Protein AF-A0A7X6N3E0-F1 (afdb_monomer_lite)

pLDDT: mean 80.48, std 11.62, range [47.62, 97.12]

Structure (mmCIF, N/CA/C/O backbone):
data_AF-A0A7X6N3E0-F1
#
_entry.id   AF-A0A7X6N3E0-F1
#
loop_
_atom_site.group_PDB
_atom_site.id
_atom_site.type_symbol
_atom_site.label_atom_id
_atom_site.label_alt_id
_atom_site.label_comp_id
_atom_site.label_asym_id
_atom_site.label_entity_id
_atom_site.label_seq_id
_atom_site.pdbx_PDB_ins_code
_atom_site.Cartn_x
_atom_site.Cartn_y
_atom_site.Cartn_z
_atom_site.occupancy
_atom_site.B_iso_or_equiv
_atom_site.auth_seq_id
_atom_site.auth_comp_id
_atom_site.auth_asym_id
_atom_site.auth_atom_id
_atom_site.pdbx_PDB_model_num
ATOM 1 N N . MET A 1 1 ? 1.376 -5.798 3.242 1.00 47.62 1 MET A N 1
ATOM 2 C CA . MET A 1 1 ? 1.591 -6.264 4.634 1.00 47.62 1 MET A CA 1
ATOM 3 C C . MET A 1 1 ? 0.666 -5.590 5.656 1.00 47.62 1 MET A C 1
ATOM 5 O O . MET A 1 1 ? 0.243 -6.271 6.576 1.00 47.62 1 MET A O 1
ATOM 9 N N . PHE A 1 2 ? 0.250 -4.327 5.481 1.00 53.97 2 PHE A N 1
ATOM 10 C CA . PHE A 1 2 ? -0.674 -3.645 6.412 1.00 53.97 2 PHE A CA 1
ATOM 11 C C . PHE A 1 2 ? -2.107 -4.222 6.463 1.00 53.97 2 PHE A C 1
ATOM 13 O O . PHE A 1 2 ? -2.710 -4.269 7.530 1.00 53.97 2 PHE A O 1
ATOM 20 N N . ASN A 1 3 ? -2.621 -4.740 5.339 1.00 57.06 3 ASN A N 1
ATOM 21 C CA . ASN A 1 3 ? -3.968 -5.331 5.254 1.00 57.06 3 ASN A CA 1
ATOM 22 C C . ASN A 1 3 ? -4.156 -6.562 6.163 1.00 57.06 3 ASN A C 1
ATOM 24 O O . ASN A 1 3 ? -5.264 -6.821 6.618 1.00 57.06 3 ASN A O 1
ATOM 28 N N . PHE A 1 4 ? -3.076 -7.297 6.459 1.00 59.44 4 PHE A N 1
ATOM 29 C CA . PHE A 1 4 ? -3.112 -8.488 7.313 1.00 59.44 4 PHE A CA 1
ATOM 30 C C . PHE A 1 4 ? -3.285 -8.119 8.793 1.00 59.44 4 PHE A C 1
ATOM 32 O O . PHE A 1 4 ? -4.195 -8.610 9.454 1.00 59.44 4 PHE A O 1
ATOM 39 N N . TYR A 1 5 ? -2.452 -7.199 9.295 1.00 65.56 5 TYR A N 1
ATOM 40 C CA . TYR A 1 5 ? -2.524 -6.714 10.677 1.00 65.56 5 TYR A CA 1
ATOM 41 C C . TYR A 1 5 ? -3.806 -5.919 10.946 1.00 65.56 5 TYR A C 1
ATOM 43 O O . TYR A 1 5 ? -4.429 -6.105 11.989 1.00 65.56 5 TYR A O 1
ATOM 51 N N . TRP A 1 6 ? -4.238 -5.089 9.989 1.00 69.88 6 TRP A N 1
ATOM 52 C CA . TRP A 1 6 ? -5.520 -4.387 10.069 1.00 69.88 6 TRP A CA 1
ATOM 53 C C . TRP A 1 6 ? -6.697 -5.371 10.088 1.00 69.88 6 TRP A C 1
ATOM 55 O O . TRP A 1 6 ? -7.607 -5.226 10.903 1.00 69.88 6 TRP A O 1
ATOM 65 N N . GLY A 1 7 ? -6.664 -6.400 9.234 1.00 64.25 7 GLY A N 1
ATOM 66 C CA . GLY A 1 7 ? -7.715 -7.412 9.176 1.00 64.25 7 GLY A CA 1
ATOM 67 C C . GLY A 1 7 ? -7.828 -8.241 10.457 1.00 64.25 7 GLY A C 1
ATOM 68 O O . GLY A 1 7 ? -8.931 -8.464 10.949 1.00 64.25 7 GLY A O 1
ATOM 69 N N . LEU A 1 8 ? -6.699 -8.620 11.063 1.00 70.19 8 LEU A N 1
ATOM 70 C CA . LEU A 1 8 ? -6.665 -9.278 12.374 1.00 70.19 8 LEU A CA 1
ATOM 71 C C . LEU A 1 8 ? -7.192 -8.376 13.498 1.00 70.19 8 LEU A C 1
ATOM 73 O O . LEU A 1 8 ? -8.012 -8.824 14.296 1.00 70.19 8 LEU A O 1
ATOM 77 N N . GLY A 1 9 ? -6.766 -7.110 13.541 1.00 67.25 9 GLY A N 1
ATOM 78 C CA . GLY A 1 9 ? -7.189 -6.155 14.570 1.00 67.25 9 GLY A CA 1
ATOM 79 C C . GLY A 1 9 ? -8.678 -5.800 14.513 1.00 67.25 9 GLY A C 1
ATOM 80 O O . GLY A 1 9 ? -9.296 -5.604 15.555 1.00 67.25 9 GLY A O 1
ATOM 81 N N . ASN A 1 10 ? -9.268 -5.780 13.314 1.00 67.75 10 ASN A N 1
ATOM 82 C CA . ASN A 1 10 ? -10.687 -5.470 13.099 1.00 67.75 10 ASN A CA 1
ATOM 83 C C . ASN A 1 10 ? -11.565 -6.717 12.890 1.00 67.75 10 ASN A C 1
ATOM 85 O O . ASN A 1 10 ? -12.725 -6.585 12.505 1.00 67.75 10 ASN A O 1
ATOM 89 N N . LYS A 1 11 ? -11.015 -7.930 13.078 1.00 70.44 11 LYS A N 1
ATOM 90 C CA . LYS A 1 11 ? -11.687 -9.214 12.777 1.00 70.44 11 LYS A CA 1
ATOM 91 C C . LYS A 1 11 ? -12.327 -9.244 11.379 1.00 70.44 11 LYS A C 1
ATOM 93 O O . LYS A 1 11 ? -13.381 -9.837 11.154 1.00 70.44 11 LYS A O 1
ATOM 98 N N . SER A 1 12 ? -11.691 -8.577 10.423 1.00 68.50 12 SER A N 1
ATOM 99 C CA . SER A 1 12 ? -12.136 -8.476 9.040 1.00 68.50 12 SER A CA 1
ATOM 100 C C . SER A 1 12 ? -11.111 -9.171 8.157 1.00 68.50 12 SER A C 1
ATOM 102 O O . SER A 1 12 ? -10.031 -8.649 7.905 1.00 68.50 12 SER A O 1
ATOM 104 N N . TYR A 1 13 ? -11.431 -10.391 7.723 1.00 70.69 13 TYR A N 1
ATOM 105 C CA . TYR A 1 13 ? -10.499 -11.266 7.003 1.00 70.69 13 TYR A CA 1
ATOM 106 C C . TYR A 1 13 ? -10.593 -11.137 5.474 1.00 70.69 13 TYR A C 1
ATOM 108 O O . TYR A 1 13 ? -9.715 -11.609 4.761 1.00 70.69 13 TYR A O 1
ATOM 116 N N . LEU A 1 14 ? -11.607 -10.442 4.947 1.00 71.12 14 LEU A N 1
ATOM 117 C CA . LEU A 1 14 ? -11.747 -10.153 3.510 1.00 71.12 14 LEU A CA 1
ATOM 118 C C . LEU A 1 14 ? -10.544 -9.393 2.899 1.00 71.12 14 LEU A C 1
ATOM 120 O O . LEU A 1 14 ? -10.145 -9.734 1.784 1.00 71.12 14 LEU A O 1
ATOM 124 N N . PRO A 1 15 ? -9.885 -8.443 3.595 1.00 71.69 15 PRO A N 1
ATOM 125 C CA . PRO A 1 15 ? -8.637 -7.827 3.132 1.00 71.69 15 PRO A CA 1
ATOM 126 C C . PRO A 1 15 ? -7.455 -8.789 2.953 1.00 71.69 15 PRO A C 1
ATOM 128 O O . PRO A 1 15 ? -6.470 -8.419 2.313 1.00 71.69 15 PRO A O 1
ATOM 131 N N . LEU A 1 16 ? -7.520 -10.023 3.473 1.00 68.94 16 LEU A N 1
ATOM 132 C CA . LEU A 1 16 ? -6.487 -11.039 3.236 1.00 68.94 16 LEU A CA 1
ATOM 133 C C . LEU A 1 16 ? -6.415 -11.466 1.766 1.00 68.94 16 LEU A C 1
ATOM 135 O O . LEU A 1 16 ? -5.353 -11.872 1.299 1.00 68.94 16 LEU A O 1
ATOM 139 N N . LEU A 1 17 ? -7.502 -11.307 1.007 1.00 69.12 17 LEU A N 1
ATOM 140 C CA . LEU A 1 17 ? -7.527 -11.597 -0.430 1.00 69.12 17 LEU A CA 1
ATOM 141 C C . LEU A 1 17 ? -6.640 -10.640 -1.245 1.00 69.12 17 LEU A C 1
ATOM 143 O O . LEU A 1 17 ? -6.270 -10.967 -2.371 1.00 69.12 17 LEU A O 1
ATOM 147 N N . CYS A 1 18 ? -6.193 -9.517 -0.663 1.00 64.00 18 CYS A N 1
ATOM 148 C CA . CYS A 1 18 ? -5.136 -8.687 -1.249 1.00 64.00 18 CYS A CA 1
ATOM 149 C C . CYS A 1 18 ? -3.789 -9.432 -1.378 1.00 64.00 18 CYS A C 1
ATOM 151 O O . CYS A 1 18 ? -2.870 -8.915 -1.998 1.00 64.00 18 CYS A O 1
ATOM 153 N N . LEU A 1 19 ? -3.620 -10.631 -0.810 1.00 67.06 19 LEU A N 1
ATOM 154 C CA . LEU A 1 19 ? -2.421 -11.451 -1.036 1.00 67.06 19 LEU A CA 1
ATOM 155 C C . LEU A 1 19 ? -2.376 -12.079 -2.441 1.00 67.06 19 LEU A C 1
ATOM 157 O O . LEU A 1 19 ? -1.318 -12.526 -2.875 1.00 67.06 19 LEU A O 1
ATOM 161 N N . ILE A 1 20 ? -3.492 -12.088 -3.172 1.00 77.44 20 ILE A N 1
ATOM 162 C CA . ILE A 1 20 ? -3.563 -12.613 -4.539 1.00 77.44 20 ILE A CA 1
ATOM 163 C C . ILE A 1 20 ? -3.125 -11.511 -5.513 1.00 77.44 20 ILE A C 1
ATOM 165 O O . ILE A 1 20 ? -3.899 -10.605 -5.804 1.00 77.44 20 ILE A O 1
ATOM 169 N N . THR A 1 21 ? -1.899 -11.581 -6.038 1.00 65.56 21 THR A N 1
ATOM 170 C CA . THR A 1 21 ? -1.218 -10.482 -6.760 1.00 65.56 21 THR A CA 1
ATOM 171 C C . THR A 1 21 ? -2.045 -9.792 -7.852 1.00 65.56 21 THR A C 1
ATOM 173 O O . THR A 1 21 ? -2.097 -8.567 -7.883 1.00 65.56 21 THR A O 1
ATOM 176 N N . VAL A 1 22 ? -2.716 -10.542 -8.734 1.00 73.00 22 VAL A N 1
ATOM 177 C CA . VAL A 1 22 ? -3.491 -9.953 -9.848 1.00 73.00 22 VAL A CA 1
ATOM 178 C C . VAL A 1 22 ? -4.838 -9.397 -9.371 1.00 73.00 22 VAL A C 1
ATOM 180 O O . VAL A 1 22 ? -5.275 -8.337 -9.809 1.00 73.00 22 VAL A O 1
ATOM 183 N N . PHE A 1 23 ? -5.483 -10.081 -8.426 1.00 73.94 23 PHE A N 1
ATOM 184 C CA . PHE A 1 23 ? -6.770 -9.673 -7.857 1.00 73.94 23 PHE A CA 1
ATOM 185 C C . PHE A 1 23 ? -6.640 -8.490 -6.885 1.00 73.94 23 PHE A C 1
ATOM 187 O O . PHE A 1 23 ? -7.572 -7.703 -6.719 1.00 73.94 23 PHE A O 1
ATOM 194 N N . ASN A 1 24 ? -5.458 -8.332 -6.284 1.00 77.56 24 ASN A N 1
ATOM 195 C CA . ASN A 1 24 ? -5.127 -7.310 -5.297 1.00 77.56 24 ASN A CA 1
ATOM 196 C C . ASN A 1 24 ? -5.414 -5.893 -5.803 1.00 77.56 24 ASN A C 1
ATOM 198 O O . ASN A 1 24 ? -5.933 -5.090 -5.041 1.00 77.56 24 ASN A O 1
ATOM 202 N N . ILE A 1 25 ? -5.167 -5.590 -7.084 1.00 76.38 25 ILE A N 1
ATOM 203 C CA . ILE A 1 25 ? -5.371 -4.232 -7.615 1.00 76.38 25 ILE A CA 1
ATOM 204 C C . ILE A 1 25 ? -6.829 -3.796 -7.445 1.00 76.38 25 ILE A C 1
ATOM 206 O O . ILE A 1 25 ? -7.091 -2.749 -6.865 1.00 76.38 25 ILE A O 1
ATOM 210 N N . ILE A 1 26 ? -7.781 -4.614 -7.898 1.00 80.94 26 ILE A N 1
ATOM 211 C CA . ILE A 1 26 ? -9.215 -4.306 -7.794 1.00 80.94 26 ILE A CA 1
ATOM 212 C C . ILE A 1 26 ? -9.670 -4.426 -6.337 1.00 80.94 26 ILE A C 1
ATOM 214 O O . ILE A 1 26 ? -10.381 -3.561 -5.820 1.00 80.94 26 ILE A O 1
ATOM 218 N N . TRP A 1 27 ? -9.236 -5.484 -5.653 1.00 82.19 27 TRP A N 1
ATOM 219 C CA . TRP A 1 27 ? -9.667 -5.768 -4.290 1.00 82.19 27 TRP A CA 1
ATOM 220 C C . TRP A 1 27 ? -9.178 -4.731 -3.273 1.00 82.19 27 TRP A C 1
ATOM 222 O O . TRP A 1 27 ? -9.875 -4.468 -2.294 1.00 82.19 27 TRP A O 1
ATOM 232 N N . ALA A 1 28 ? -8.043 -4.074 -3.523 1.00 77.75 28 ALA A N 1
ATOM 233 C CA . ALA A 1 28 ? -7.551 -2.966 -2.711 1.00 77.75 28 ALA A CA 1
ATOM 234 C C . ALA A 1 28 ? -8.535 -1.786 -2.699 1.00 77.75 28 ALA A C 1
ATOM 236 O O . ALA A 1 28 ? -8.785 -1.223 -1.633 1.00 77.75 28 ALA A O 1
ATOM 237 N N . PHE A 1 29 ? -9.158 -1.457 -3.837 1.00 80.00 29 PHE A N 1
ATOM 238 C CA . PHE A 1 29 ? -10.195 -0.419 -3.891 1.00 80.00 29 PHE A CA 1
ATOM 239 C C . PHE A 1 29 ? -11.461 -0.842 -3.146 1.00 80.00 29 PHE A C 1
ATOM 241 O O . PHE A 1 29 ? -12.004 -0.060 -2.366 1.00 80.00 29 PHE A O 1
ATOM 248 N N . VAL A 1 30 ? -11.901 -2.093 -3.321 1.00 84.00 30 VAL A N 1
ATOM 249 C CA . VAL A 1 30 ? -13.059 -2.635 -2.588 1.00 84.00 30 VAL A CA 1
ATOM 250 C C . VAL A 1 30 ? -12.813 -2.581 -1.079 1.00 84.00 30 VAL A C 1
ATOM 252 O O . VAL A 1 30 ? -13.681 -2.131 -0.334 1.00 84.00 30 VAL A O 1
ATOM 255 N N . CYS A 1 31 ? -11.618 -2.971 -0.629 1.00 81.31 31 CYS A N 1
ATOM 256 C CA . CYS A 1 31 ? -11.216 -2.890 0.773 1.00 81.31 31 CYS A CA 1
ATOM 257 C C . CYS A 1 31 ? -11.114 -1.441 1.266 1.00 81.31 31 CYS A C 1
ATOM 259 O O . CYS A 1 31 ? -11.463 -1.176 2.410 1.00 81.31 31 CYS A O 1
ATOM 261 N N . GLY A 1 32 ? -10.683 -0.496 0.427 1.00 77.12 32 GLY A N 1
ATOM 262 C CA . GLY A 1 32 ? -10.657 0.926 0.779 1.00 77.12 32 GLY A CA 1
ATOM 263 C C . GLY A 1 32 ? -12.053 1.518 0.992 1.00 77.12 32 GLY A C 1
ATOM 264 O O . GLY A 1 32 ? -12.251 2.305 1.914 1.00 77.12 32 GLY A O 1
ATOM 265 N N . ILE A 1 33 ? -13.031 1.111 0.177 1.00 81.50 33 ILE A N 1
ATOM 266 C CA . ILE A 1 33 ? -14.410 1.619 0.249 1.00 81.50 33 ILE A CA 1
ATOM 267 C C . ILE A 1 33 ? -15.205 0.909 1.354 1.00 81.50 33 ILE A C 1
ATOM 269 O O . ILE A 1 33 ? -15.792 1.563 2.213 1.00 81.50 33 ILE A O 1
ATOM 273 N N . LYS A 1 34 ? -15.222 -0.430 1.350 1.00 83.38 34 LYS A N 1
ATOM 274 C CA . LYS A 1 34 ? -16.056 -1.246 2.254 1.00 83.38 34 LYS A CA 1
ATOM 275 C C . LYS A 1 34 ? -15.346 -1.669 3.538 1.00 83.38 34 LYS A C 1
ATOM 277 O O . LYS A 1 34 ? -15.991 -2.178 4.448 1.00 83.38 34 LYS A O 1
ATOM 282 N N . GLY A 1 35 ? -14.035 -1.451 3.651 1.00 82.06 35 GLY A N 1
ATOM 283 C CA . GLY A 1 35 ? -13.260 -1.859 4.824 1.00 82.06 35 GLY A CA 1
ATOM 284 C C . GLY A 1 35 ? -13.791 -1.250 6.117 1.00 82.06 35 GLY A C 1
ATOM 285 O O . GLY A 1 35 ? -13.978 -1.969 7.092 1.00 82.06 35 GLY A O 1
ATOM 286 N N . ASN A 1 36 ? -14.124 0.043 6.113 1.00 82.81 36 AS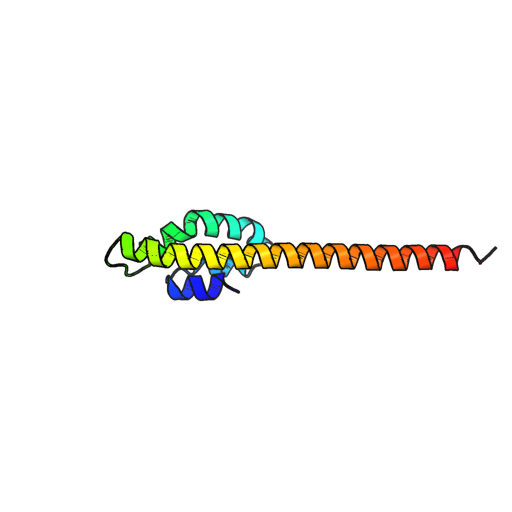N A N 1
ATOM 287 C CA . ASN A 1 36 ? -14.693 0.705 7.293 1.00 82.81 36 ASN A CA 1
ATOM 288 C C . ASN A 1 36 ? -16.019 0.060 7.725 1.00 82.81 36 ASN A C 1
ATOM 290 O O . ASN A 1 36 ? -16.238 -0.145 8.912 1.00 82.81 36 ASN A O 1
ATOM 294 N N . GLU A 1 37 ? -16.878 -0.305 6.772 1.00 85.38 37 GLU A N 1
ATOM 295 C CA . GLU A 1 37 ? -18.149 -0.978 7.053 1.00 85.38 37 GLU A CA 1
ATOM 296 C C . GLU A 1 37 ? -17.914 -2.358 7.681 1.00 85.38 37 GLU A C 1
ATOM 298 O O . GLU A 1 37 ? -18.486 -2.674 8.720 1.00 85.38 37 GLU A O 1
ATOM 303 N N . TRP A 1 38 ? -16.994 -3.153 7.129 1.00 85.31 38 TRP A N 1
ATOM 304 C CA . TRP A 1 38 ? -16.660 -4.464 7.693 1.00 85.31 38 TRP A CA 1
ATOM 305 C C . TRP A 1 38 ? -16.029 -4.376 9.083 1.00 85.31 38 TRP A C 1
A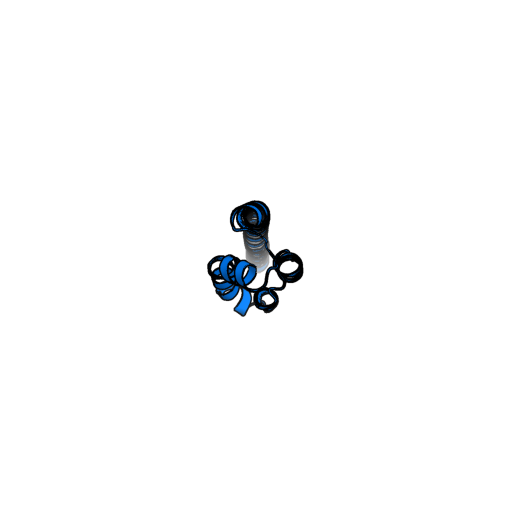TOM 307 O O . TRP A 1 38 ? -16.323 -5.208 9.939 1.00 85.31 38 TRP A O 1
ATOM 317 N N . ALA A 1 39 ? -15.166 -3.385 9.317 1.00 82.81 39 ALA A N 1
ATOM 318 C CA . ALA A 1 39 ? -14.578 -3.149 10.633 1.00 82.81 39 ALA A CA 1
ATOM 319 C C . ALA A 1 39 ? -15.637 -2.730 11.658 1.00 82.81 39 ALA A C 1
ATOM 321 O O . ALA A 1 39 ? -15.572 -3.158 12.806 1.00 82.81 39 ALA A O 1
ATOM 322 N N . TRP A 1 40 ? -16.634 -1.952 11.233 1.00 84.50 40 TRP A N 1
ATOM 323 C CA . TRP A 1 40 ? -17.761 -1.581 12.078 1.00 84.50 40 TRP A CA 1
ATOM 324 C C . TRP A 1 40 ? -18.637 -2.789 12.434 1.00 84.50 40 TRP A C 1
ATOM 326 O O . TRP A 1 40 ? -18.937 -2.994 13.605 1.00 84.50 40 TRP A O 1
ATOM 336 N N . THR A 1 41 ? -19.006 -3.624 11.456 1.00 82.56 41 THR A N 1
ATOM 337 C CA . THR A 1 41 ? -19.896 -4.777 11.693 1.00 82.56 41 THR A CA 1
ATOM 338 C C . THR A 1 41 ? -19.232 -5.911 12.481 1.00 82.56 41 THR A C 1
ATOM 340 O O . THR A 1 41 ? -19.903 -6.580 13.263 1.00 82.56 41 THR A O 1
ATOM 343 N N . ASN A 1 42 ? -17.928 -6.137 12.297 1.00 79.06 42 ASN A N 1
ATOM 344 C CA . ASN A 1 42 ? -17.209 -7.239 12.953 1.00 79.06 42 ASN A CA 1
ATOM 345 C C . ASN A 1 42 ? -16.476 -6.818 14.240 1.00 79.06 42 ASN A C 1
ATOM 347 O O . ASN A 1 42 ? -16.000 -7.675 14.996 1.00 79.06 42 ASN A O 1
ATOM 351 N N . GLY A 1 43 ? -16.340 -5.514 14.479 1.00 74.19 43 GLY A N 1
ATOM 352 C CA . GLY A 1 43 ? -15.644 -4.955 15.629 1.00 74.19 43 GLY A CA 1
ATOM 353 C C . GLY A 1 43 ? -16.519 -4.870 16.879 1.00 74.19 43 GLY A C 1
ATOM 354 O O . GLY A 1 43 ? -17.724 -4.668 16.809 1.00 74.19 43 GLY A O 1
ATOM 355 N N . ALA A 1 44 ? -15.896 -4.987 18.053 1.00 75.69 44 ALA A N 1
ATOM 356 C CA . ALA A 1 44 ? -16.557 -4.795 19.346 1.00 75.69 44 ALA A CA 1
ATOM 357 C C . ALA A 1 44 ? -16.351 -3.354 19.845 1.00 75.69 44 ALA A C 1
ATOM 359 O O . ALA A 1 44 ? -15.714 -3.131 20.875 1.00 75.69 44 ALA A O 1
ATOM 360 N N . TYR A 1 45 ? -16.820 -2.372 19.073 1.00 82.44 45 TYR A N 1
ATOM 361 C CA . TYR A 1 45 ? -16.733 -0.957 19.443 1.00 82.44 45 TYR A CA 1
ATOM 362 C C . TYR A 1 45 ? -17.937 -0.558 20.298 1.00 82.44 45 TYR A C 1
ATOM 364 O O . TYR A 1 45 ? -19.067 -0.920 19.985 1.00 82.44 45 TYR A O 1
ATOM 372 N N . GLN A 1 46 ? -17.691 0.171 21.388 1.00 81.00 46 GLN A N 1
ATOM 373 C CA . GLN A 1 46 ? -18.746 0.618 22.307 1.00 81.00 46 GLN A CA 1
ATOM 374 C C . GLN A 1 46 ? -19.558 1.781 21.724 1.00 81.00 46 GLN A C 1
ATOM 376 O O . GLN A 1 46 ? -20.748 1.908 22.002 1.00 81.00 46 GLN A O 1
ATOM 381 N N . ASP A 1 47 ? -18.921 2.602 20.891 1.00 89.31 47 ASP A N 1
ATOM 382 C CA . ASP A 1 47 ? -19.501 3.793 20.291 1.00 89.31 47 ASP A CA 1
ATOM 383 C C . ASP A 1 47 ? -18.808 4.148 18.959 1.00 89.31 47 ASP A C 1
ATOM 385 O O . ASP A 1 47 ? -17.717 3.666 18.626 1.00 89.31 47 ASP A O 1
ATOM 389 N N . VAL A 1 48 ? -19.471 5.004 18.180 1.00 89.06 48 VAL A N 1
ATOM 390 C CA . VAL A 1 48 ? -19.004 5.447 16.857 1.00 89.06 48 VAL A CA 1
ATOM 391 C C . VAL A 1 48 ? -17.758 6.335 16.953 1.00 89.06 48 VAL A C 1
ATOM 393 O O . VAL A 1 48 ? -16.928 6.321 16.044 1.00 89.06 48 VAL A O 1
ATOM 396 N N . GLU A 1 49 ? -17.598 7.100 18.027 1.00 90.31 49 GLU A N 1
ATOM 397 C CA . GLU A 1 49 ? -16.515 8.071 18.190 1.00 90.31 49 GLU A CA 1
ATOM 398 C C . GLU A 1 49 ? -15.173 7.355 18.411 1.00 90.31 49 GLU A C 1
ATOM 400 O O . GLU A 1 49 ? -14.195 7.614 17.699 1.00 90.31 49 GLU A O 1
ATOM 405 N N . THR A 1 50 ? -15.162 6.348 19.289 1.00 87.62 50 THR A N 1
ATOM 406 C CA . THR A 1 50 ? -14.033 5.435 19.506 1.00 87.62 50 THR A CA 1
ATOM 407 C C . THR A 1 50 ? -13.660 4.703 18.216 1.00 87.62 50 THR A C 1
ATOM 409 O O . THR A 1 50 ? -12.478 4.623 17.861 1.00 87.62 50 THR A O 1
ATOM 412 N N . PHE A 1 51 ? -14.653 4.216 17.463 1.00 87.94 51 PHE A N 1
ATOM 413 C CA . PHE A 1 51 ? -14.411 3.577 16.168 1.00 87.94 51 PHE A CA 1
ATOM 414 C C . PHE A 1 51 ? -13.751 4.535 15.169 1.00 87.94 51 PHE A C 1
ATOM 416 O O . PHE A 1 51 ? -12.732 4.200 14.561 1.00 87.94 51 PHE A O 1
ATOM 423 N N . GLN A 1 52 ? -14.274 5.755 15.031 1.00 88.06 52 GLN A N 1
ATOM 424 C CA . GLN A 1 52 ? -13.718 6.753 14.118 1.00 88.06 52 GLN A CA 1
ATOM 425 C C . GLN A 1 52 ? -12.294 7.177 14.504 1.00 88.06 52 GLN A C 1
ATOM 427 O O . GLN A 1 52 ? -11.469 7.412 13.614 1.00 88.06 52 GLN A O 1
ATOM 432 N N . ALA A 1 53 ? -11.973 7.249 15.798 1.00 89.06 53 ALA A N 1
ATOM 433 C CA . ALA A 1 53 ? -10.622 7.553 16.270 1.00 89.06 53 ALA A CA 1
ATOM 434 C C . ALA A 1 53 ? -9.614 6.457 15.874 1.00 89.06 53 ALA A C 1
ATOM 436 O O . ALA A 1 53 ? -8.538 6.751 15.332 1.00 89.06 53 ALA A O 1
ATOM 437 N N . VAL A 1 54 ? -9.986 5.187 16.069 1.00 86.19 54 VAL A N 1
ATOM 438 C CA . VAL A 1 54 ? -9.191 4.031 15.625 1.00 86.19 54 VAL A CA 1
ATOM 439 C C . VAL A 1 54 ? -9.041 4.050 14.102 1.00 86.19 54 VAL A C 1
ATOM 441 O O . VAL A 1 54 ? -7.927 3.933 13.581 1.00 86.19 54 VAL A O 1
ATOM 444 N N . GLN A 1 55 ? -10.128 4.306 13.376 1.00 86.06 55 GLN A N 1
ATOM 445 C CA . GLN A 1 55 ? -10.121 4.273 11.920 1.00 86.06 55 GLN A CA 1
ATOM 446 C C . GLN A 1 55 ? -9.348 5.430 11.285 1.00 86.06 55 GLN A C 1
ATOM 448 O O . GLN A 1 55 ? -8.681 5.224 10.273 1.00 86.06 55 GLN A O 1
ATOM 453 N N . LYS A 1 56 ? -9.316 6.620 11.898 1.00 87.56 56 LYS A N 1
ATOM 454 C CA . LYS A 1 56 ? -8.418 7.712 11.473 1.00 87.56 56 LYS A CA 1
ATOM 455 C C . LYS A 1 56 ? -6.948 7.302 11.536 1.00 87.56 56 LYS A C 1
ATOM 457 O O . LYS A 1 56 ? -6.182 7.623 10.625 1.00 87.56 56 LYS A O 1
ATOM 462 N N . THR A 1 57 ? -6.557 6.583 12.585 1.00 86.62 57 THR A N 1
ATOM 463 C CA . THR A 1 57 ? -5.175 6.115 12.757 1.00 86.62 57 THR A CA 1
ATOM 464 C C . THR A 1 57 ? -4.812 5.101 11.677 1.00 86.62 57 THR A C 1
ATOM 466 O O . THR A 1 57 ? -3.779 5.240 11.014 1.00 86.62 57 THR A O 1
ATOM 469 N N . TRP A 1 58 ? -5.700 4.138 11.431 1.00 83.06 58 TRP A N 1
ATOM 470 C CA . TRP A 1 58 ? -5.512 3.138 10.385 1.00 83.06 58 TRP A CA 1
ATOM 471 C C . TRP A 1 58 ? -5.557 3.718 8.974 1.00 83.06 58 TRP A C 1
ATOM 473 O O . TRP A 1 58 ? -4.717 3.350 8.160 1.00 83.06 58 TRP A O 1
ATOM 483 N N . ASN A 1 59 ? -6.451 4.667 8.689 1.00 83.56 59 ASN A N 1
ATOM 484 C CA . ASN A 1 59 ? -6.518 5.333 7.387 1.00 83.56 59 ASN A CA 1
ATOM 485 C C . ASN A 1 59 ? -5.226 6.093 7.084 1.00 83.56 59 ASN A C 1
ATOM 487 O O . ASN A 1 59 ? -4.708 6.004 5.973 1.00 83.56 59 ASN A O 1
ATOM 491 N N . ARG A 1 60 ? -4.660 6.795 8.075 1.00 85.06 60 ARG A N 1
ATOM 492 C CA . ARG A 1 60 ? -3.381 7.495 7.900 1.00 85.06 60 ARG A CA 1
ATOM 493 C C . ARG A 1 60 ? -2.236 6.518 7.627 1.00 85.06 60 ARG A C 1
ATOM 495 O O . ARG A 1 60 ? -1.431 6.760 6.731 1.00 85.06 60 ARG A O 1
ATOM 502 N N . ALA A 1 61 ? -2.179 5.412 8.367 1.00 82.88 61 ALA A N 1
ATOM 503 C CA . ALA A 1 61 ? -1.159 4.386 8.166 1.00 82.88 61 ALA A CA 1
ATOM 504 C C . ALA A 1 61 ? -1.315 3.664 6.812 1.00 82.88 61 ALA A C 1
ATOM 506 O O . ALA A 1 61 ? -0.329 3.441 6.110 1.00 82.88 61 ALA A O 1
ATOM 507 N N . GLY A 1 62 ? -2.553 3.362 6.414 1.00 79.62 62 GLY A N 1
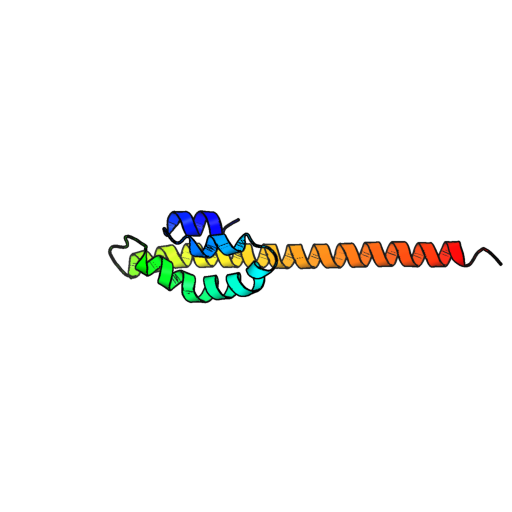ATOM 508 C CA . GLY A 1 62 ? -2.883 2.762 5.124 1.00 79.62 62 GLY A CA 1
ATOM 509 C C . GLY A 1 62 ? 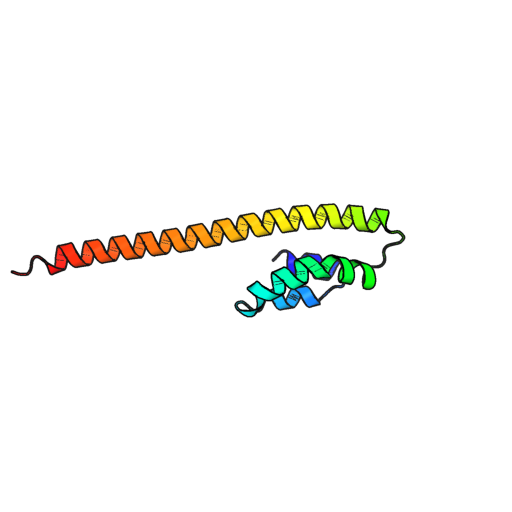-2.521 3.670 3.950 1.00 79.62 62 GLY A C 1
ATOM 510 O O . GLY A 1 62 ? -1.893 3.206 3.001 1.00 79.62 62 GLY A O 1
ATOM 511 N N . LEU A 1 63 ? -2.829 4.967 4.041 1.00 82.06 63 LEU A N 1
ATOM 512 C CA . LEU A 1 63 ? -2.461 5.951 3.021 1.00 82.06 63 LEU A CA 1
ATOM 513 C C . LEU A 1 63 ? -0.940 6.066 2.871 1.00 82.06 63 LEU A C 1
ATOM 515 O O . LEU A 1 63 ? -0.429 6.031 1.754 1.00 82.06 63 LEU A O 1
ATOM 519 N N . PHE A 1 64 ? -0.210 6.148 3.987 1.00 85.88 64 PHE A N 1
ATOM 520 C CA . PHE A 1 64 ? 1.252 6.178 3.960 1.00 85.88 64 PHE A CA 1
ATOM 521 C C . PHE A 1 64 ? 1.828 4.919 3.294 1.00 85.88 64 PHE A C 1
ATOM 523 O O . PHE A 1 64 ? 2.659 5.018 2.392 1.00 85.88 64 PHE A O 1
ATOM 530 N N . ALA A 1 65 ? 1.342 3.734 3.675 1.00 81.31 65 ALA A N 1
ATOM 531 C CA . ALA A 1 65 ? 1.778 2.474 3.079 1.00 81.31 65 ALA A CA 1
ATOM 532 C C . ALA A 1 65 ? 1.450 2.384 1.577 1.00 81.31 65 ALA A C 1
ATOM 534 O O . ALA A 1 65 ? 2.272 1.887 0.806 1.00 81.31 65 ALA A O 1
ATOM 535 N N . PHE A 1 66 ? 0.282 2.878 1.154 1.00 79.50 66 PHE A N 1
ATOM 536 C CA . PHE A 1 66 ? -0.119 2.924 -0.253 1.00 79.50 66 PHE A CA 1
ATOM 537 C C . PHE A 1 66 ? 0.812 3.817 -1.079 1.00 79.50 66 PHE A C 1
ATOM 539 O O . PHE A 1 66 ? 1.295 3.390 -2.126 1.00 79.50 66 PHE A O 1
ATOM 546 N N . ILE A 1 67 ? 1.127 5.018 -0.581 1.00 85.12 67 ILE A N 1
ATOM 547 C CA . ILE A 1 67 ? 2.049 5.948 -1.248 1.00 85.12 67 ILE A CA 1
ATOM 548 C C . ILE A 1 67 ? 3.444 5.324 -1.376 1.00 85.12 67 ILE A C 1
ATOM 550 O O . ILE A 1 67 ? 4.017 5.326 -2.464 1.00 85.12 67 ILE A O 1
ATOM 554 N N . MET A 1 68 ? 3.972 4.729 -0.303 1.00 86.56 68 MET A N 1
ATOM 555 C CA . MET A 1 68 ? 5.285 4.071 -0.337 1.00 86.56 68 MET A CA 1
ATOM 556 C C . MET A 1 68 ? 5.327 2.901 -1.326 1.00 86.56 68 MET A C 1
ATOM 558 O O . MET A 1 68 ? 6.307 2.744 -2.054 1.00 86.56 68 MET A O 1
ATOM 562 N N . ALA A 1 69 ? 4.259 2.101 -1.393 1.00 82.81 69 ALA A N 1
ATOM 563 C CA . ALA A 1 69 ? 4.150 1.018 -2.365 1.00 82.81 69 ALA A CA 1
ATOM 564 C C . ALA A 1 69 ? 4.099 1.549 -3.807 1.00 82.81 69 ALA A C 1
ATOM 566 O O . ALA A 1 69 ? 4.806 1.029 -4.668 1.00 82.81 69 ALA A O 1
ATOM 567 N N . ALA A 1 70 ? 3.320 2.604 -4.063 1.00 83.50 70 ALA A N 1
ATOM 568 C CA . ALA A 1 70 ? 3.233 3.233 -5.379 1.00 83.50 70 ALA A CA 1
ATOM 569 C C . ALA A 1 70 ? 4.591 3.791 -5.837 1.00 83.50 70 ALA A C 1
ATOM 571 O O . ALA A 1 70 ? 5.012 3.529 -6.963 1.00 83.50 70 ALA A O 1
ATOM 572 N N . ILE A 1 71 ? 5.315 4.486 -4.951 1.00 91.62 71 ILE A N 1
ATOM 573 C CA . ILE A 1 71 ? 6.673 4.981 -5.227 1.00 91.62 71 ILE A CA 1
ATOM 574 C C . ILE A 1 71 ? 7.616 3.815 -5.544 1.00 91.62 71 ILE A C 1
ATOM 576 O O . ILE A 1 71 ? 8.332 3.866 -6.541 1.00 91.62 71 ILE A O 1
ATOM 580 N N . GLY A 1 72 ? 7.593 2.747 -4.740 1.00 90.31 72 GLY A N 1
ATOM 581 C CA . GLY A 1 72 ? 8.415 1.559 -4.976 1.00 90.31 72 GLY A CA 1
ATOM 582 C C . GLY A 1 72 ? 8.163 0.926 -6.347 1.00 90.31 72 GLY A C 1
ATOM 583 O O . GLY A 1 72 ? 9.115 0.631 -7.066 1.00 90.31 72 GLY A O 1
ATOM 584 N N . ILE A 1 73 ? 6.896 0.786 -6.749 1.00 88.00 73 ILE A N 1
ATOM 585 C CA . ILE A 1 73 ? 6.520 0.264 -8.073 1.00 88.00 73 ILE A CA 1
ATOM 586 C C . ILE A 1 73 ? 7.068 1.160 -9.190 1.00 88.00 73 ILE A C 1
ATOM 588 O O . ILE A 1 73 ? 7.662 0.651 -10.140 1.00 88.00 73 ILE A O 1
ATOM 592 N N . ILE A 1 74 ? 6.917 2.482 -9.070 1.00 92.50 74 ILE A N 1
ATOM 593 C CA . ILE A 1 74 ? 7.433 3.437 -10.062 1.00 92.50 74 ILE A CA 1
ATOM 594 C C . ILE A 1 74 ? 8.956 3.317 -10.184 1.00 92.50 74 ILE A C 1
ATOM 596 O O . ILE A 1 74 ? 9.472 3.222 -11.296 1.00 92.50 74 ILE A O 1
ATOM 600 N N . LEU A 1 75 ? 9.680 3.268 -9.062 1.00 95.62 75 LEU A N 1
ATOM 601 C CA . LEU A 1 75 ? 11.139 3.128 -9.062 1.00 95.62 75 LEU A CA 1
ATOM 602 C C . LEU A 1 75 ? 11.595 1.819 -9.713 1.00 95.62 75 LEU A C 1
ATOM 604 O O . LEU A 1 75 ? 12.550 1.830 -10.486 1.00 95.62 75 LEU A O 1
ATOM 608 N N . VAL A 1 76 ? 10.900 0.710 -9.449 1.00 94.75 76 VAL A N 1
ATOM 609 C CA . VAL A 1 76 ? 11.185 -0.583 -10.088 1.00 94.75 76 VAL A CA 1
ATOM 610 C C . VAL A 1 76 ? 10.979 -0.502 -11.602 1.00 94.75 76 VAL A C 1
ATOM 612 O O . VAL A 1 76 ? 11.840 -0.950 -12.358 1.00 94.75 76 VAL A O 1
ATOM 615 N N . ILE A 1 77 ? 9.885 0.109 -12.061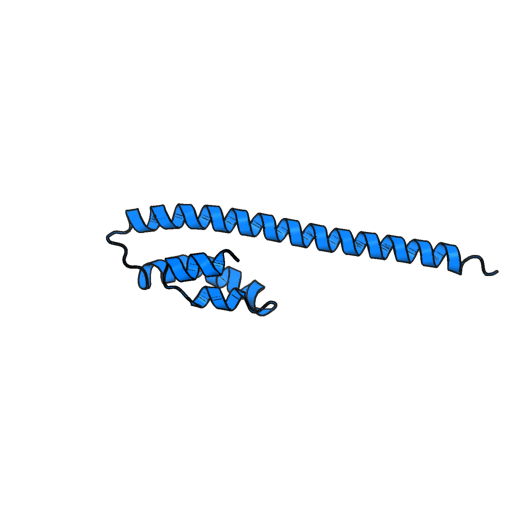 1.00 95.19 77 ILE A N 1
ATOM 616 C CA . ILE A 1 77 ? 9.622 0.302 -13.496 1.00 95.19 77 ILE A CA 1
ATOM 617 C C . ILE A 1 77 ? 10.725 1.153 -14.138 1.00 95.19 77 ILE A C 1
ATOM 619 O O . ILE A 1 77 ? 11.284 0.757 -15.160 1.00 95.19 77 ILE A O 1
ATOM 623 N N . LEU A 1 78 ? 11.079 2.288 -13.527 1.00 96.75 78 LEU A N 1
ATOM 624 C CA . LEU A 1 78 ? 12.145 3.166 -14.022 1.00 96.75 78 LEU A CA 1
ATOM 625 C C . LEU A 1 78 ? 13.497 2.449 -14.074 1.00 96.75 78 LEU A C 1
ATOM 627 O O . LEU A 1 78 ? 14.230 2.595 -15.051 1.00 96.75 78 LEU A O 1
ATOM 631 N N . PHE A 1 79 ? 13.810 1.642 -13.060 1.00 96.12 79 PHE A N 1
ATOM 632 C CA . PHE A 1 79 ? 15.024 0.835 -13.027 1.00 96.12 79 PHE A CA 1
ATOM 633 C C . PHE A 1 79 ? 15.070 -0.170 -14.185 1.00 96.12 79 PHE A C 1
ATOM 635 O O . PHE A 1 79 ? 16.077 -0.246 -14.887 1.00 96.12 79 PHE A O 1
ATOM 642 N N . TYR A 1 80 ? 13.977 -0.891 -14.452 1.00 96.50 80 TYR A N 1
ATOM 643 C CA . TYR A 1 80 ? 13.920 -1.817 -15.587 1.00 96.50 80 TYR A CA 1
ATOM 644 C C . TYR A 1 80 ? 14.021 -1.109 -16.941 1.00 96.50 80 TYR A C 1
ATOM 646 O O . TYR A 1 80 ? 14.720 -1.606 -17.822 1.00 96.50 80 TYR A O 1
ATOM 654 N N . ILE A 1 81 ? 13.387 0.058 -17.103 1.00 97.12 81 ILE A N 1
ATOM 655 C CA . ILE A 1 81 ? 13.524 0.884 -18.314 1.00 97.12 81 ILE A CA 1
ATOM 656 C C . ILE A 1 81 ? 14.985 1.300 -18.510 1.00 97.12 81 ILE A C 1
ATOM 658 O O . ILE A 1 81 ? 15.512 1.186 -19.616 1.00 97.12 81 ILE A O 1
ATOM 662 N N . PHE A 1 82 ? 15.651 1.744 -17.442 1.00 96.50 82 PHE A N 1
ATOM 663 C CA . PHE A 1 82 ? 17.057 2.138 -17.486 1.00 96.50 82 PHE A CA 1
ATOM 664 C C . PHE A 1 82 ? 17.967 0.973 -17.896 1.00 96.50 82 PHE A C 1
ATOM 666 O O . PHE A 1 82 ? 18.778 1.125 -18.808 1.00 96.50 82 PHE A O 1
ATOM 673 N N . ILE A 1 83 ? 17.804 -0.199 -17.273 1.00 96.94 83 ILE A N 1
ATOM 674 C CA . ILE A 1 83 ? 18.575 -1.402 -17.621 1.00 96.94 83 ILE A CA 1
ATOM 675 C C . ILE A 1 83 ? 18.321 -1.807 -19.075 1.00 96.94 83 ILE A C 1
ATOM 677 O O . ILE A 1 83 ? 19.272 -2.069 -19.811 1.00 96.94 83 ILE A O 1
ATOM 681 N N . PHE A 1 84 ? 17.060 -1.820 -19.511 1.00 95.88 84 PHE A N 1
ATOM 682 C CA . PHE A 1 84 ? 16.704 -2.149 -20.888 1.00 95.88 84 PHE A CA 1
ATOM 683 C C . PHE A 1 84 ? 17.363 -1.190 -21.887 1.00 95.88 84 PHE A C 1
ATOM 685 O O . PHE A 1 84 ? 17.990 -1.640 -22.845 1.00 95.88 84 PHE A O 1
ATOM 692 N N . ALA A 1 85 ? 17.288 0.120 -21.637 1.00 95.50 85 ALA A N 1
ATOM 693 C CA . ALA A 1 85 ? 17.923 1.130 -22.477 1.00 95.50 85 ALA A CA 1
ATOM 694 C C . ALA A 1 85 ? 19.451 0.965 -22.516 1.00 95.50 85 ALA A C 1
ATOM 696 O O . ALA A 1 85 ? 20.045 1.005 -23.593 1.00 95.50 85 ALA A O 1
ATOM 697 N N . ALA A 1 86 ? 20.090 0.721 -21.368 1.00 94.62 86 ALA A N 1
ATOM 698 C CA . ALA A 1 86 ? 21.530 0.496 -21.294 1.00 94.62 86 ALA A CA 1
ATOM 699 C C . ALA A 1 86 ? 21.959 -0.743 -22.098 1.00 94.62 86 ALA A C 1
ATOM 701 O O . ALA A 1 86 ? 22.930 -0.680 -22.855 1.00 94.62 86 ALA A O 1
ATOM 702 N N . VAL A 1 87 ? 21.228 -1.855 -21.983 1.00 95.00 87 VAL A N 1
ATOM 703 C CA . VAL A 1 87 ? 21.491 -3.077 -22.761 1.00 95.00 87 VAL A CA 1
ATOM 704 C C . VAL A 1 87 ? 21.277 -2.831 -24.255 1.00 95.00 87 VAL A C 1
ATOM 706 O O . VAL A 1 87 ? 22.119 -3.224 -25.060 1.00 95.00 87 VAL A O 1
ATOM 709 N N . PHE A 1 88 ? 20.199 -2.138 -24.629 1.00 93.50 88 PHE A N 1
ATOM 710 C CA . PHE A 1 88 ? 19.887 -1.818 -26.022 1.00 93.50 88 PHE A CA 1
ATOM 711 C C . PHE A 1 88 ? 20.982 -0.963 -26.680 1.00 93.50 88 PHE A C 1
ATOM 713 O O . PHE A 1 88 ? 21.455 -1.301 -27.764 1.00 93.50 88 PHE A O 1
ATOM 720 N N . VAL A 1 89 ? 21.460 0.083 -25.998 1.00 93.56 89 VAL A N 1
ATOM 721 C CA . VAL A 1 89 ? 22.563 0.932 -26.486 1.00 93.56 89 VAL A CA 1
ATOM 722 C C . VAL A 1 89 ? 23.857 0.129 -26.649 1.00 93.56 89 VAL A C 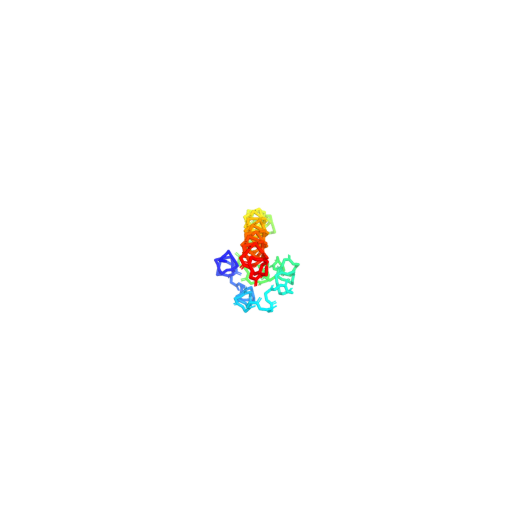1
ATOM 724 O O . VAL A 1 89 ? 24.530 0.235 -27.673 1.00 93.56 89 VAL A O 1
ATOM 727 N N . ASN A 1 90 ? 24.197 -0.720 -25.673 1.00 92.25 90 ASN A N 1
ATOM 728 C CA . ASN A 1 90 ? 25.374 -1.589 -25.775 1.00 92.25 90 ASN A CA 1
ATOM 729 C C . ASN A 1 90 ? 25.264 -2.573 -26.948 1.00 92.25 90 ASN A C 1
ATOM 731 O O . ASN A 1 90 ? 26.258 -2.812 -27.636 1.00 92.25 90 ASN A O 1
ATOM 735 N N . TYR A 1 91 ? 24.074 -3.119 -27.202 1.00 91.81 91 TYR A N 1
ATOM 736 C CA . TYR A 1 91 ? 23.835 -4.001 -28.342 1.00 91.81 91 TYR A CA 1
ATOM 737 C C . TYR A 1 91 ? 24.052 -3.276 -29.679 1.00 91.81 91 TYR A C 1
ATOM 739 O O . TYR A 1 91 ? 24.736 -3.809 -30.549 1.00 91.81 91 TYR A O 1
ATOM 747 N N . GLN A 1 92 ? 23.553 -2.043 -29.834 1.00 90.44 92 GLN A N 1
ATOM 748 C CA . GLN A 1 92 ? 23.768 -1.256 -31.056 1.00 90.44 92 GLN A CA 1
ATOM 749 C C . GLN A 1 92 ? 25.251 -0.927 -31.290 1.00 90.44 92 GLN A C 1
ATOM 751 O O . GLN A 1 92 ? 25.745 -1.093 -32.405 1.00 90.44 92 GLN A O 1
ATOM 756 N N . ASN A 1 93 ? 25.973 -0.521 -30.243 1.00 87.25 93 ASN A N 1
ATOM 757 C CA . ASN A 1 93 ? 27.384 -0.136 -30.353 1.00 87.25 93 ASN A CA 1
ATOM 758 C C . ASN A 1 93 ? 28.306 -1.316 -30.704 1.00 87.25 93 ASN A C 1
ATOM 760 O O . ASN A 1 93 ? 29.285 -1.130 -31.421 1.00 87.25 93 ASN A O 1
ATOM 764 N N . ASN A 1 94 ? 27.998 -2.524 -30.222 1.00 79.81 94 ASN A N 1
ATOM 765 C CA . ASN A 1 94 ? 28.796 -3.724 -30.501 1.00 79.81 94 ASN A CA 1
ATOM 766 C C . ASN A 1 94 ? 28.317 -4.503 -31.739 1.00 79.81 94 ASN A C 1
ATOM 768 O O . ASN A 1 94 ? 29.090 -5.258 -32.317 1.00 79.81 94 ASN A O 1
ATOM 772 N N . GLY A 1 95 ? 27.059 -4.337 -32.159 1.00 63.94 95 GLY A N 1
ATOM 773 C CA . GLY A 1 95 ? 26.528 -4.933 -33.390 1.00 63.94 95 GLY A CA 1
ATOM 774 C C . GLY A 1 95 ? 26.842 -4.122 -34.654 1.00 63.94 95 GLY A C 1
ATOM 775 O O . GLY A 1 95 ? 26.860 -4.681 -35.747 1.00 63.94 95 GLY A O 1
ATOM 776 N N . GLY A 1 96 ? 27.111 -2.818 -34.517 1.00 57.22 96 GLY A N 1
ATOM 777 C CA . GLY A 1 96 ? 27.470 -1.923 -35.623 1.00 57.22 96 GLY A CA 1
ATOM 778 C C . GLY A 1 96 ? 28.950 -1.932 -36.026 1.00 57.22 96 GLY A C 1
ATOM 779 O O . GLY A 1 96 ? 29.293 -1.322 -37.030 1.00 57.22 96 GLY A O 1
ATOM 780 N N . SER A 1 97 ? 29.827 -2.612 -35.281 1.00 54.91 97 SER A N 1
ATOM 781 C CA . SER A 1 97 ? 31.277 -2.671 -35.547 1.00 54.91 97 SER A CA 1
ATOM 782 C C . SER A 1 97 ? 31.711 -3.844 -36.438 1.00 54.91 97 SER A C 1
ATOM 784 O O . SER A 1 97 ? 32.904 -4.087 -36.593 1.00 54.91 97 SER A O 1
ATOM 786 N N . SER A 1 98 ? 30.759 -4.598 -37.001 1.00 55.81 98 SER A N 1
ATOM 787 C CA . SER A 1 98 ? 31.034 -5.800 -37.806 1.00 55.81 98 SER A CA 1
ATOM 788 C C . SER A 1 98 ? 31.085 -5.569 -39.326 1.00 55.81 98 SER A C 1
ATOM 790 O O . SER A 1 98 ? 31.104 -6.550 -40.068 1.00 55.81 98 SER A O 1
ATOM 792 N N . TYR A 1 99 ? 31.136 -4.320 -39.799 1.00 55.12 99 TYR A N 1
ATOM 793 C CA . TYR A 1 99 ? 31.362 -3.989 -41.214 1.00 55.12 99 TYR A CA 1
ATOM 794 C C . TYR A 1 99 ? 32.337 -2.825 -41.363 1.00 55.12 99 TYR A C 1
ATOM 796 O O . TYR A 1 99 ? 32.184 -1.840 -40.606 1.00 55.12 99 TYR A O 1
#

Organism: NCBI:txid1070421

Foldseek 3Di:
DLLVVLCVVLVNCQSVCCVVPVVVVVSVVVCVVCVLVSSVVRPPDPDPVVSVVVVVVSVVVVVVVVVVVVVVVVVVVVVVVVVVVVVVVVCCVVVVVPD

Secondary structure (DSSP, 8-state):
-HHHHHHHHTT--GGGGGGSHHHHHHHHHHHHHHHHHHHHHHS--SSHHHHHHHHHHHHHHHHHHHHHHHHHHHHHHHHHHHHHHHHHHHHHHHHTT--

Sequence (99 aa):
MFNFYWGLGNKSYLPLLCLITVFNIIWAFVCGIKGNEWAWTNGAYQDVETFQAVQKTWNRAGLFAFIMAAIGIILVILFYIFIFAAVFVNYQNNGGSSY

Radius of gyration: 21.57 Å; chains: 1; bounding box: 51×21×64 Å